Protein AF-A0A9J6FYY3-F1 (afdb_monomer_lite)

Structure (mmCIF, N/CA/C/O backbone):
data_AF-A0A9J6FYY3-F1
#
_entry.id   AF-A0A9J6FYY3-F1
#
loop_
_atom_site.group_PDB
_atom_site.id
_atom_site.type_symbol
_atom_site.label_atom_id
_atom_site.label_alt_id
_atom_site.label_comp_id
_atom_site.label_asym_id
_atom_site.label_entity_id
_atom_site.label_seq_id
_atom_site.pdbx_PDB_ins_code
_atom_site.Cartn_x
_atom_site.Cartn_y
_atom_site.Cartn_z
_atom_site.occupancy
_atom_site.B_iso_or_equiv
_atom_site.auth_seq_id
_atom_site.auth_comp_id
_atom_site.auth_asym_id
_atom_site.auth_atom_id
_atom_site.pdbx_PDB_model_num
ATOM 1 N N . MET A 1 1 ? -7.105 -6.909 13.142 1.00 64.06 1 MET A N 1
ATOM 2 C CA . MET A 1 1 ? -7.201 -5.446 12.901 1.00 64.06 1 MET A CA 1
ATOM 3 C C . MET A 1 1 ? -8.634 -4.912 12.953 1.00 64.06 1 MET A C 1
ATOM 5 O O . MET A 1 1 ? -8.854 -3.926 13.647 1.00 64.06 1 MET A O 1
ATOM 9 N N . VAL A 1 2 ? -9.613 -5.557 12.299 1.00 82.81 2 VAL A N 1
ATOM 10 C CA . VAL A 1 2 ? -11.034 -5.137 12.340 1.00 82.81 2 VAL A CA 1
ATOM 11 C C . VAL A 1 2 ? -11.569 -5.066 13.778 1.00 82.81 2 VAL A C 1
ATOM 13 O O . VAL A 1 2 ? -12.042 -4.013 14.194 1.00 82.81 2 VAL A O 1
ATOM 16 N N . HIS A 1 3 ? -11.342 -6.108 14.585 1.00 86.62 3 HIS A N 1
ATOM 17 C CA . HIS A 1 3 ? -11.833 -6.173 15.969 1.00 86.62 3 HIS A CA 1
ATOM 18 C C . HIS A 1 3 ? -11.278 -5.080 16.905 1.00 86.62 3 HIS A C 1
ATOM 20 O O . HIS A 1 3 ? -12.008 -4.571 17.749 1.00 86.62 3 HIS A O 1
ATOM 26 N N . LEU A 1 4 ? -10.014 -4.659 16.747 1.00 85.81 4 LEU A N 1
ATOM 27 C CA . LEU A 1 4 ? -9.433 -3.579 17.566 1.00 85.81 4 LEU A CA 1
ATOM 28 C C . LEU A 1 4 ? -10.002 -2.206 17.183 1.00 85.81 4 LEU A C 1
ATOM 30 O O . LEU A 1 4 ? -10.281 -1.385 18.055 1.00 85.81 4 LEU A O 1
ATOM 34 N N . ARG A 1 5 ? -10.218 -1.961 15.883 1.00 87.00 5 ARG A N 1
ATOM 35 C CA . ARG A 1 5 ? -10.845 -0.720 15.396 1.00 87.00 5 ARG A CA 1
ATOM 36 C C . ARG A 1 5 ? -12.312 -0.645 15.807 1.00 87.00 5 ARG A C 1
ATOM 38 O O . ARG A 1 5 ? -12.778 0.419 16.200 1.00 87.00 5 ARG A O 1
ATOM 45 N N . GLU A 1 6 ? -13.020 -1.765 15.773 1.00 91.62 6 GLU A N 1
ATOM 46 C CA . GLU A 1 6 ? -14.412 -1.864 16.211 1.00 91.62 6 GLU A CA 1
ATOM 47 C C . GLU A 1 6 ? -14.557 -1.666 17.732 1.00 91.62 6 GLU A C 1
ATOM 49 O O . GLU A 1 6 ? -15.403 -0.889 18.193 1.00 91.62 6 GLU A O 1
ATOM 54 N N . ALA A 1 7 ? -13.653 -2.256 18.521 1.00 92.25 7 ALA A N 1
ATOM 55 C CA . ALA A 1 7 ? -13.549 -2.000 19.957 1.00 92.25 7 ALA A CA 1
ATOM 56 C C . ALA A 1 7 ? -13.249 -0.519 20.264 1.00 92.25 7 ALA A C 1
ATOM 58 O O . ALA A 1 7 ? -13.881 0.076 21.139 1.00 92.25 7 ALA A O 1
ATOM 59 N N . LEU A 1 8 ? -12.343 0.118 19.514 1.00 91.31 8 LEU A N 1
ATOM 60 C CA . LEU A 1 8 ? -12.073 1.553 19.642 1.00 91.31 8 LEU A CA 1
ATOM 61 C C . LEU A 1 8 ? -13.301 2.404 19.301 1.00 91.31 8 LEU A C 1
ATOM 63 O O . LEU A 1 8 ? -13.645 3.308 20.064 1.00 91.31 8 LEU A O 1
ATOM 67 N N . SER A 1 9 ? -13.988 2.119 18.196 1.00 91.81 9 SER A N 1
ATOM 68 C CA . SER A 1 9 ? -15.189 2.855 17.785 1.00 91.81 9 SER A CA 1
ATOM 69 C C . SER A 1 9 ? -16.307 2.758 18.824 1.00 91.81 9 SER A C 1
ATOM 71 O O . SER A 1 9 ? -16.900 3.778 19.193 1.00 91.81 9 SER A O 1
ATOM 73 N N . SER A 1 10 ? -16.560 1.560 19.359 1.00 92.81 10 SER A N 1
ATOM 74 C CA . SER A 1 10 ? -17.585 1.342 20.390 1.00 92.81 10 SER A CA 1
ATOM 75 C C . SER A 1 10 ? -17.251 2.050 21.711 1.00 92.81 10 SER A C 1
ATOM 77 O O . SER A 1 10 ? -18.103 2.756 22.264 1.00 92.81 10 SER A O 1
ATOM 79 N N . LEU A 1 11 ? -16.001 1.969 22.184 1.00 92.75 11 LEU A N 1
ATOM 80 C CA . LEU A 1 11 ? -15.541 2.684 23.381 1.00 92.75 11 LEU A CA 1
ATOM 81 C C . LEU A 1 11 ? -15.565 4.201 23.198 1.00 92.75 11 LEU A C 1
ATOM 83 O O . LEU A 1 11 ? -15.982 4.919 24.106 1.00 92.75 11 LEU A O 1
ATOM 87 N N . THR A 1 12 ? -15.190 4.695 22.019 1.00 92.94 12 THR A N 1
ATOM 88 C CA . THR A 1 12 ? -15.229 6.130 21.701 1.00 92.94 12 THR A CA 1
ATOM 89 C C . THR A 1 12 ? -16.667 6.646 21.707 1.00 92.94 12 THR A C 1
ATOM 91 O O . THR A 1 12 ? -16.940 7.710 22.267 1.00 92.94 12 THR A O 1
ATOM 94 N N . ARG A 1 13 ? -17.618 5.879 21.154 1.00 93.81 13 ARG A N 1
ATOM 95 C CA . ARG A 1 13 ? -19.054 6.206 21.204 1.00 93.81 13 ARG A CA 1
ATOM 96 C C . ARG A 1 13 ? -19.574 6.238 22.643 1.00 93.81 13 ARG A C 1
ATOM 98 O O . ARG A 1 13 ? -20.329 7.145 22.992 1.00 93.81 13 ARG A O 1
ATOM 105 N N . ARG A 1 14 ? -19.144 5.295 23.487 1.00 93.19 14 ARG A N 1
ATOM 106 C CA . ARG A 1 14 ? -19.504 5.248 24.913 1.00 93.19 14 ARG A CA 1
ATOM 107 C C . ARG A 1 14 ? -18.910 6.419 25.700 1.00 93.19 14 ARG A C 1
ATOM 109 O O . ARG A 1 14 ? -19.637 7.064 26.448 1.00 93.19 14 ARG A O 1
ATOM 116 N N . TRP A 1 15 ? -17.634 6.743 25.495 1.00 93.25 15 TRP A N 1
ATOM 117 C CA . TRP A 1 15 ? -16.983 7.885 26.145 1.00 93.25 15 TRP A CA 1
ATOM 118 C C . TRP A 1 15 ? -17.621 9.219 25.745 1.00 93.25 15 TRP A C 1
ATOM 120 O O . TRP A 1 15 ? -17.856 10.058 26.608 1.00 93.25 15 TRP A O 1
ATOM 130 N N . LYS A 1 16 ? -18.003 9.399 24.471 1.00 91.88 16 LYS A N 1
ATOM 131 C CA . LYS A 1 16 ? -18.721 10.607 24.024 1.00 91.88 16 LYS A CA 1
ATOM 132 C C . LYS A 1 16 ? -20.031 10.840 24.791 1.00 91.88 16 LYS A C 1
ATOM 134 O O . LYS A 1 16 ? -20.360 11.994 25.038 1.00 91.88 16 LYS A O 1
ATOM 139 N N . LYS A 1 17 ? -20.735 9.773 25.194 1.00 92.62 17 LYS A N 1
ATOM 140 C CA . LYS A 1 17 ? -21.942 9.843 26.043 1.00 92.62 17 LYS A CA 1
ATOM 141 C C . LYS A 1 17 ? -21.631 10.020 27.539 1.00 92.62 17 LYS A C 1
ATOM 143 O O . LYS A 1 17 ? -22.499 10.440 28.289 1.00 92.62 17 LYS A O 1
ATOM 148 N N . GLN A 1 18 ? -20.419 9.680 27.982 1.00 91.12 18 GLN A N 1
ATOM 149 C CA . GLN A 1 18 ? -19.999 9.653 29.390 1.00 91.12 18 GLN A CA 1
ATOM 150 C C . GLN A 1 18 ? -18.664 10.397 29.579 1.00 91.12 18 GLN A C 1
ATOM 152 O O . GLN A 1 18 ? -17.692 9.818 30.066 1.00 91.12 18 GLN A O 1
ATOM 157 N N . ARG A 1 19 ? -18.590 11.676 29.175 1.00 86.88 19 ARG A N 1
ATOM 158 C CA . ARG A 1 19 ? -17.310 12.412 29.095 1.00 86.88 19 ARG A CA 1
ATOM 159 C C . ARG A 1 19 ? -16.578 12.573 30.427 1.00 86.88 19 ARG A C 1
ATOM 161 O O . ARG A 1 19 ? -15.352 12.557 30.434 1.00 86.88 19 ARG A O 1
ATOM 168 N N . TYR A 1 20 ? -17.313 12.667 31.533 1.00 89.56 20 TYR A N 1
ATOM 169 C CA . TYR A 1 20 ? -16.743 12.779 32.880 1.00 89.56 20 TYR A CA 1
ATOM 170 C C . TYR A 1 20 ? -16.182 11.448 33.414 1.00 89.56 20 TYR A C 1
ATOM 172 O O . TYR A 1 20 ? -15.436 11.432 34.391 1.00 89.56 20 TYR A O 1
ATOM 180 N N . ASN A 1 21 ? -16.496 10.315 32.772 1.00 91.31 21 ASN A N 1
ATOM 181 C CA . ASN A 1 21 ? -15.972 9.016 33.177 1.00 91.31 21 ASN A CA 1
ATOM 182 C C . ASN A 1 21 ? -14.575 8.780 32.581 1.00 91.31 21 ASN A C 1
ATOM 184 O O . ASN A 1 21 ? -14.407 8.601 31.372 1.00 91.31 21 ASN A O 1
ATOM 188 N N . ARG A 1 22 ? -13.566 8.709 33.455 1.00 90.81 22 ARG A N 1
ATOM 189 C CA . ARG A 1 22 ? -12.159 8.509 33.069 1.00 90.81 22 ARG A CA 1
ATOM 190 C C . ARG A 1 22 ? -11.837 7.077 32.629 1.00 90.81 22 ARG A C 1
ATOM 192 O O . ARG A 1 22 ? -10.903 6.885 31.857 1.00 90.81 22 ARG A O 1
ATOM 199 N N . ARG A 1 23 ? -12.602 6.068 33.063 1.00 92.31 23 ARG A N 1
ATOM 200 C CA . ARG A 1 23 ? -12.338 4.648 32.745 1.00 92.31 23 ARG A CA 1
ATOM 201 C C . ARG A 1 23 ? -12.344 4.345 31.235 1.00 92.31 23 ARG A C 1
ATOM 203 O O . ARG A 1 23 ? -11.354 3.796 30.752 1.00 92.31 23 ARG A O 1
ATOM 210 N N . PRO A 1 24 ? -13.387 4.704 30.457 1.00 89.69 24 PRO A N 1
ATOM 211 C CA . PRO A 1 24 ? -13.382 4.471 29.014 1.00 89.69 24 PRO A CA 1
ATOM 212 C C . PRO A 1 24 ? -12.315 5.306 28.296 1.00 89.69 24 PRO A C 1
ATOM 214 O O . PRO A 1 24 ? -11.723 4.812 27.345 1.00 89.69 24 PRO A O 1
ATOM 217 N N . HIS A 1 25 ? -12.003 6.514 28.779 1.00 90.38 25 HIS A N 1
ATOM 218 C CA . HIS A 1 25 ? -10.920 7.331 28.224 1.00 90.38 25 HIS A CA 1
ATOM 219 C C . HIS A 1 25 ? -9.553 6.640 28.352 1.00 90.38 25 HIS A C 1
ATOM 221 O O . HIS A 1 25 ? -8.829 6.506 27.367 1.00 90.38 25 HIS A O 1
ATOM 227 N N . LEU A 1 26 ? -9.224 6.139 29.547 1.00 93.81 26 LEU A N 1
ATOM 228 C CA . LEU A 1 26 ? -7.984 5.393 29.788 1.00 93.81 26 LEU A CA 1
ATOM 229 C C . LEU A 1 26 ? -7.914 4.118 28.940 1.00 93.81 26 LEU A C 1
ATOM 231 O O . LEU A 1 26 ? -6.871 3.807 28.369 1.00 93.81 26 LEU A O 1
ATOM 235 N N . ARG A 1 27 ? -9.036 3.403 28.791 1.00 93.31 27 ARG A N 1
ATOM 236 C CA . ARG A 1 27 ? -9.081 2.193 27.960 1.00 93.31 27 ARG A CA 1
ATOM 237 C C . ARG A 1 27 ? -8.885 2.493 26.473 1.00 93.31 27 ARG A C 1
ATOM 239 O O . ARG A 1 27 ? -8.221 1.716 25.795 1.00 93.31 27 ARG A O 1
ATOM 246 N N . ILE A 1 28 ? -9.423 3.610 25.975 1.00 92.81 28 ILE A N 1
ATOM 247 C CA . ILE A 1 28 ? -9.179 4.084 24.604 1.00 92.81 28 ILE A CA 1
ATOM 248 C C . ILE A 1 28 ? -7.694 4.392 24.408 1.00 92.81 28 ILE A C 1
ATOM 250 O O . ILE A 1 28 ? -7.134 3.980 23.398 1.00 92.81 28 ILE A O 1
ATOM 254 N N . ALA A 1 29 ? -7.057 5.084 25.358 1.00 93.69 29 ALA A N 1
ATOM 255 C CA . ALA A 1 29 ? -5.631 5.398 25.277 1.00 93.69 29 ALA A CA 1
ATOM 256 C C . ALA A 1 29 ? -4.772 4.124 25.193 1.00 93.69 29 ALA A C 1
ATOM 258 O O . ALA A 1 29 ? -3.932 4.016 24.304 1.00 93.69 29 ALA A O 1
ATOM 259 N N . HIS A 1 30 ? -5.055 3.125 26.035 1.00 94.00 30 HIS A N 1
ATOM 260 C CA . HIS A 1 30 ? -4.370 1.829 25.987 1.00 94.00 30 HIS A CA 1
ATOM 261 C C . HIS A 1 30 ? -4.577 1.108 24.647 1.00 94.00 30 HIS A C 1
ATOM 263 O O . HIS A 1 30 ? -3.619 0.676 24.018 1.00 94.00 30 HIS A O 1
ATOM 269 N N . LEU A 1 31 ? -5.821 1.018 24.164 1.00 93.50 31 LEU A N 1
ATOM 270 C CA . LEU A 1 31 ? -6.118 0.368 22.882 1.00 93.50 31 LEU A CA 1
ATOM 271 C C . LEU A 1 31 ? -5.467 1.080 21.693 1.00 93.50 31 LEU A C 1
ATOM 273 O O . LEU A 1 31 ? -5.065 0.419 20.741 1.00 93.50 31 LEU A O 1
ATOM 277 N N . LYS A 1 32 ? -5.358 2.413 21.729 1.00 92.25 32 LYS A N 1
ATOM 278 C CA . LYS A 1 32 ? -4.614 3.167 20.712 1.00 92.25 32 LYS A CA 1
ATOM 279 C C . LYS A 1 32 ? -3.138 2.781 20.719 1.00 92.25 32 LYS A C 1
ATOM 281 O O . LYS A 1 32 ? -2.605 2.476 19.659 1.00 92.25 32 LYS A O 1
ATOM 286 N N . GLN A 1 33 ? -2.528 2.703 21.900 1.00 94.56 33 GLN A N 1
ATOM 287 C CA . GLN A 1 33 ? -1.140 2.272 22.043 1.00 94.56 33 GLN A CA 1
ATOM 288 C C . GLN A 1 33 ? -0.930 0.837 21.530 1.00 94.56 33 GLN A C 1
ATOM 290 O O . GLN A 1 33 ? 0.055 0.565 20.848 1.00 94.56 33 GLN A O 1
ATOM 295 N N . ASP A 1 34 ? -1.859 -0.080 21.808 1.00 92.06 34 ASP A N 1
ATOM 296 C CA . ASP A 1 34 ? -1.791 -1.457 21.302 1.00 92.06 34 ASP A CA 1
ATOM 297 C C . ASP A 1 34 ? -1.918 -1.514 19.774 1.00 92.06 34 ASP A C 1
ATOM 299 O O . ASP A 1 34 ? -1.194 -2.258 19.110 1.00 92.06 34 ASP A O 1
ATOM 303 N N . VAL A 1 35 ? -2.818 -0.708 19.201 1.00 91.56 35 VAL A N 1
ATOM 304 C CA . VAL A 1 35 ? -2.989 -0.588 17.747 1.00 91.56 35 VAL A CA 1
ATOM 305 C C . VAL A 1 35 ? -1.732 -0.026 17.093 1.00 91.56 35 VAL A C 1
ATOM 307 O O . VAL A 1 35 ? -1.307 -0.562 16.071 1.00 91.56 35 VAL A O 1
ATOM 310 N N . GLU A 1 36 ? -1.122 1.005 17.675 1.00 93.00 36 GLU A N 1
ATOM 311 C CA . GLU A 1 36 ? 0.132 1.592 17.193 1.00 93.00 36 GLU A CA 1
ATOM 312 C C . GLU A 1 36 ? 1.281 0.583 17.254 1.00 93.00 36 GLU A C 1
ATOM 314 O O . GLU A 1 36 ? 1.947 0.365 16.242 1.00 93.00 36 GLU A O 1
ATOM 319 N N . LYS A 1 37 ? 1.463 -0.105 18.390 1.00 94.31 37 LYS A N 1
ATOM 320 C CA . LYS A 1 37 ? 2.471 -1.169 18.541 1.00 94.31 37 LYS A CA 1
ATOM 321 C C . LYS A 1 37 ? 2.288 -2.268 17.502 1.00 94.31 37 LYS A C 1
ATOM 323 O O . LYS A 1 37 ? 3.244 -2.667 16.845 1.00 94.31 37 LYS A O 1
ATOM 328 N N . TYR A 1 38 ? 1.059 -2.747 17.322 1.00 92.00 38 TYR A N 1
ATOM 329 C CA . TYR A 1 38 ? 0.778 -3.777 16.329 1.00 92.00 38 TYR A CA 1
ATOM 330 C C . TYR A 1 38 ? 1.028 -3.274 14.904 1.00 92.00 38 TYR A C 1
ATOM 332 O O . TYR A 1 38 ? 1.617 -3.993 14.101 1.00 92.00 38 TYR A O 1
ATOM 340 N N . ALA A 1 39 ? 0.589 -2.056 14.573 1.00 90.88 39 ALA A N 1
ATOM 341 C CA . ALA A 1 39 ? 0.812 -1.467 13.256 1.00 90.88 39 ALA A CA 1
ATOM 342 C C . ALA A 1 39 ? 2.309 -1.313 12.962 1.00 90.88 39 ALA A C 1
ATOM 344 O O . ALA A 1 39 ? 2.743 -1.635 11.858 1.00 90.88 39 ALA A O 1
ATOM 345 N N . HIS A 1 40 ? 3.093 -0.902 13.959 1.00 92.94 40 HIS A N 1
ATOM 346 C CA . HIS A 1 40 ? 4.545 -0.815 13.869 1.00 92.94 40 HIS A CA 1
ATOM 347 C C . HIS A 1 40 ? 5.185 -2.194 13.658 1.00 92.94 40 HIS A C 1
ATOM 349 O O . HIS A 1 40 ? 5.953 -2.377 12.718 1.00 92.94 40 HIS A O 1
ATOM 355 N N . ASN A 1 41 ? 4.797 -3.199 14.448 1.00 94.06 41 ASN A N 1
ATOM 356 C CA . ASN A 1 41 ? 5.301 -4.565 14.294 1.00 94.06 41 ASN A CA 1
ATOM 357 C C . ASN A 1 41 ? 4.956 -5.157 12.923 1.00 94.06 41 ASN A C 1
ATOM 359 O O . ASN A 1 41 ? 5.803 -5.779 12.291 1.00 94.06 41 ASN A O 1
ATOM 363 N N . LEU A 1 42 ? 3.729 -4.943 12.441 1.00 93.62 42 LEU A N 1
ATOM 364 C CA . LEU A 1 42 ? 3.296 -5.390 11.118 1.00 93.62 42 LEU A CA 1
ATOM 365 C C . LEU A 1 42 ? 4.072 -4.677 10.006 1.00 93.62 42 LEU A C 1
ATOM 367 O O . LEU A 1 42 ? 4.452 -5.308 9.022 1.00 93.62 42 LEU A O 1
ATOM 371 N N . HIS A 1 43 ? 4.295 -3.370 10.154 1.00 90.50 43 HIS A N 1
ATOM 372 C CA . HIS A 1 43 ? 5.092 -2.590 9.217 1.00 90.50 43 HIS A CA 1
ATOM 373 C C . HIS A 1 43 ? 6.519 -3.137 9.142 1.00 90.50 43 HIS A C 1
ATOM 375 O O . HIS A 1 43 ? 6.976 -3.467 8.049 1.00 90.50 43 HIS A O 1
ATOM 381 N N . ASN A 1 44 ? 7.168 -3.330 10.291 1.00 90.88 44 ASN A N 1
ATOM 382 C CA . ASN A 1 44 ? 8.517 -3.882 10.371 1.00 90.88 44 ASN A CA 1
ATOM 383 C C . ASN A 1 44 ? 8.567 -5.295 9.786 1.00 90.88 44 ASN A C 1
ATOM 385 O O . ASN A 1 44 ? 9.382 -5.554 8.915 1.00 90.88 44 ASN A O 1
ATOM 389 N N . ALA A 1 45 ? 7.641 -6.183 10.158 1.00 92.44 45 ALA A N 1
ATOM 390 C CA . ALA A 1 45 ? 7.579 -7.544 9.622 1.00 92.44 45 ALA A CA 1
ATOM 391 C C . ALA A 1 45 ? 7.372 -7.582 8.098 1.00 92.44 45 ALA A C 1
ATOM 393 O O . ALA A 1 45 ? 7.851 -8.495 7.431 1.00 92.44 45 ALA A O 1
ATOM 394 N N . ARG A 1 46 ? 6.669 -6.596 7.530 1.00 89.75 46 ARG A N 1
ATOM 395 C CA . ARG A 1 46 ? 6.479 -6.483 6.079 1.00 89.75 46 ARG A CA 1
ATOM 396 C C . ARG A 1 46 ? 7.713 -5.919 5.371 1.00 89.75 46 ARG A C 1
ATOM 398 O O . ARG A 1 46 ? 7.979 -6.310 4.237 1.00 89.75 46 ARG A O 1
ATOM 405 N N . TRP A 1 47 ? 8.435 -5.003 6.013 1.00 89.06 47 TRP A N 1
ATOM 406 C CA . TRP A 1 47 ? 9.618 -4.352 5.446 1.00 89.06 47 TRP A CA 1
ATOM 407 C C . TRP A 1 47 ? 10.908 -5.145 5.639 1.00 89.06 47 TRP A C 1
ATOM 409 O O . TRP A 1 47 ? 11.753 -5.101 4.750 1.00 89.06 47 TRP A O 1
ATOM 419 N N . GLN A 1 48 ? 11.044 -5.912 6.722 1.00 89.75 48 GLN A N 1
ATOM 420 C CA . GLN A 1 48 ? 12.245 -6.696 7.027 1.00 89.75 48 GLN A CA 1
ATOM 421 C C . GLN A 1 48 ? 12.676 -7.575 5.843 1.00 89.75 48 GLN A C 1
ATOM 423 O O . GLN A 1 48 ? 13.800 -7.411 5.380 1.00 89.75 48 GLN A O 1
ATOM 428 N N . PRO A 1 49 ? 11.788 -8.388 5.230 1.00 88.00 49 PRO A N 1
ATOM 429 C CA . PRO A 1 49 ? 12.181 -9.244 4.113 1.00 88.00 49 PRO A CA 1
ATOM 430 C C . PRO A 1 49 ? 12.568 -8.444 2.866 1.00 88.00 49 PRO A C 1
ATOM 432 O O . PRO A 1 49 ? 13.381 -8.897 2.066 1.00 88.00 49 PRO A O 1
ATOM 435 N N . VAL A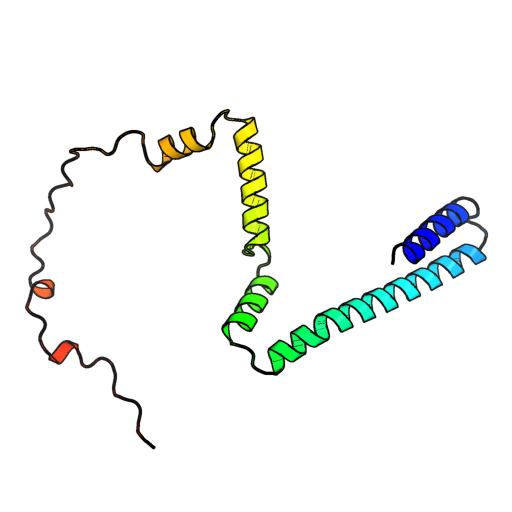 1 50 ? 11.986 -7.252 2.677 1.00 84.50 50 VAL A N 1
ATOM 436 C CA . VAL A 1 50 ? 12.346 -6.350 1.574 1.00 84.50 50 VAL A CA 1
ATOM 437 C C . VAL A 1 50 ? 13.758 -5.822 1.798 1.00 84.50 50 VAL A C 1
ATOM 439 O O . VAL A 1 50 ? 14.573 -5.898 0.885 1.00 84.50 50 VAL A O 1
ATOM 442 N N . CYS A 1 51 ? 14.068 -5.357 3.008 1.00 84.50 51 CYS A N 1
ATOM 443 C CA . CYS A 1 51 ? 15.408 -4.923 3.395 1.00 84.50 51 CYS A CA 1
ATOM 444 C C . CYS A 1 51 ? 16.434 -6.057 3.262 1.00 84.50 51 CYS A C 1
ATOM 446 O O . CYS A 1 51 ? 17.491 -5.840 2.676 1.00 84.50 51 CYS A O 1
ATOM 448 N N . ASP A 1 52 ? 16.095 -7.271 3.700 1.00 86.31 52 ASP A N 1
ATOM 449 C CA . ASP A 1 52 ? 16.958 -8.450 3.573 1.00 86.31 52 ASP A CA 1
ATOM 450 C C . ASP A 1 52 ? 17.211 -8.802 2.097 1.00 86.31 52 ASP A C 1
ATOM 452 O O . ASP A 1 52 ? 18.342 -9.074 1.697 1.00 86.31 52 ASP A O 1
ATOM 456 N N . CYS A 1 53 ? 16.183 -8.731 1.242 1.00 82.12 53 CYS A N 1
ATOM 457 C CA . CYS A 1 53 ? 16.327 -8.952 -0.202 1.00 82.12 53 CYS A CA 1
ATOM 458 C C . CYS A 1 53 ? 17.219 -7.900 -0.884 1.00 82.12 53 CYS A C 1
ATOM 460 O O . CYS A 1 53 ? 17.912 -8.217 -1.856 1.00 82.12 53 CYS A O 1
ATOM 462 N N . LEU A 1 54 ? 17.182 -6.655 -0.404 1.00 80.62 54 LEU A N 1
ATOM 463 C CA . LEU A 1 54 ? 18.036 -5.569 -0.889 1.00 80.62 54 LEU A CA 1
ATOM 464 C C . LEU A 1 54 ? 19.482 -5.745 -0.412 1.00 80.62 54 LEU A C 1
ATOM 466 O O . LEU A 1 54 ? 20.406 -5.551 -1.199 1.00 80.62 54 LEU A O 1
ATOM 470 N N . HIS A 1 55 ? 19.670 -6.133 0.852 1.00 79.56 55 HIS A N 1
ATOM 471 C CA . HIS A 1 55 ? 20.981 -6.354 1.458 1.00 79.56 55 HIS A CA 1
ATOM 472 C C . HIS A 1 55 ? 21.709 -7.545 0.824 1.00 79.56 55 HIS A C 1
ATOM 474 O O . HIS A 1 55 ? 22.883 -7.443 0.482 1.00 79.56 55 HIS A O 1
ATOM 480 N N . ASN A 1 56 ? 20.987 -8.637 0.557 1.00 80.12 56 ASN A N 1
ATOM 481 C CA . ASN A 1 56 ? 21.538 -9.870 -0.014 1.00 80.12 56 ASN A CA 1
ATOM 482 C C . ASN A 1 56 ? 21.766 -9.806 -1.542 1.00 80.12 56 ASN A C 1
ATOM 484 O O . ASN A 1 56 ? 21.891 -10.838 -2.199 1.00 80.12 56 ASN A O 1
ATOM 488 N N . GLY A 1 57 ? 21.821 -8.605 -2.131 1.00 68.62 57 GLY A N 1
ATOM 489 C CA . GLY A 1 57 ? 22.327 -8.402 -3.492 1.00 68.62 57 GLY A CA 1
ATOM 490 C C . GLY A 1 57 ? 21.425 -8.903 -4.622 1.00 68.62 57 GLY A C 1
ATOM 491 O O . GLY A 1 57 ? 21.914 -9.161 -5.725 1.00 68.62 57 GLY A O 1
ATOM 492 N N . THR A 1 58 ? 20.110 -9.034 -4.408 1.00 62.59 58 THR A N 1
ATOM 493 C CA . THR A 1 58 ? 19.209 -9.348 -5.527 1.00 62.59 58 THR A CA 1
ATOM 494 C C . THR A 1 58 ? 19.255 -8.213 -6.556 1.00 62.59 58 THR A C 1
ATOM 496 O O . THR A 1 58 ? 19.021 -7.061 -6.216 1.00 62.59 58 THR A O 1
ATOM 499 N N . SER A 1 59 ? 19.617 -8.549 -7.803 1.00 65.88 59 SER A N 1
ATOM 500 C CA . SER A 1 59 ? 19.606 -7.716 -9.021 1.00 65.88 59 SER A CA 1
ATOM 501 C C . SER A 1 59 ? 19.477 -6.198 -8.794 1.00 65.88 59 SER A C 1
ATOM 503 O O . SER A 1 59 ? 18.383 -5.701 -8.518 1.00 65.88 59 SER A O 1
ATOM 505 N N . LEU A 1 60 ? 20.556 -5.444 -9.055 1.00 73.56 60 LEU A N 1
ATOM 506 C CA . LEU A 1 60 ? 20.628 -3.972 -8.974 1.00 73.56 60 LEU A CA 1
ATOM 507 C C . LEU A 1 60 ? 19.378 -3.267 -9.552 1.00 73.56 60 LEU A C 1
ATOM 509 O O . LEU A 1 60 ? 18.910 -2.261 -9.027 1.00 73.56 60 LEU A O 1
ATOM 513 N N . LYS A 1 61 ? 18.779 -3.839 -10.605 1.00 78.38 61 LYS A N 1
ATOM 514 C CA . LYS A 1 61 ? 17.549 -3.359 -11.246 1.00 78.38 61 LYS A CA 1
ATOM 515 C C . LYS A 1 61 ? 16.333 -3.329 -10.310 1.00 78.38 61 LYS A C 1
ATOM 517 O O . LYS A 1 61 ? 15.554 -2.380 -10.380 1.00 78.38 61 LYS A O 1
ATOM 522 N N . ARG A 1 62 ? 16.129 -4.348 -9.466 1.00 75.00 62 ARG A N 1
ATOM 523 C CA . ARG A 1 62 ? 14.975 -4.430 -8.549 1.00 75.00 62 ARG A CA 1
ATOM 524 C C . ARG A 1 62 ? 15.104 -3.404 -7.424 1.00 75.00 62 ARG A C 1
ATOM 526 O O . ARG A 1 62 ? 14.138 -2.690 -7.159 1.00 75.00 62 ARG A O 1
ATOM 533 N N . THR A 1 63 ? 16.304 -3.264 -6.867 1.00 81.81 63 THR A N 1
ATOM 534 C CA . THR A 1 63 ? 16.657 -2.230 -5.884 1.00 81.81 63 THR A CA 1
ATOM 535 C C . THR A 1 63 ? 16.469 -0.823 -6.446 1.00 81.81 63 THR A C 1
ATOM 537 O O . THR A 1 63 ? 15.762 -0.015 -5.849 1.00 81.81 63 THR A O 1
ATOM 540 N N . TRP A 1 64 ? 16.999 -0.543 -7.642 1.00 81.25 64 TRP A N 1
ATOM 541 C CA . TRP A 1 64 ? 16.837 0.762 -8.293 1.00 81.25 64 TRP A CA 1
ATOM 542 C C . TRP A 1 64 ? 15.394 1.075 -8.689 1.00 81.25 64 TRP A C 1
ATOM 544 O O . TRP A 1 64 ? 14.984 2.231 -8.626 1.00 81.25 64 TRP A O 1
ATOM 554 N N . ASN A 1 65 ? 14.608 0.072 -9.091 1.00 81.00 65 ASN A N 1
ATOM 555 C CA . ASN A 1 65 ? 13.179 0.261 -9.342 1.00 81.00 65 ASN A CA 1
ATOM 556 C C . ASN A 1 65 ? 12.434 0.637 -8.054 1.00 81.00 65 ASN A C 1
ATOM 558 O O . ASN A 1 65 ? 11.639 1.572 -8.078 1.00 81.00 65 ASN A O 1
ATOM 562 N N . LEU A 1 66 ? 12.705 -0.048 -6.938 1.00 83.69 66 LEU A N 1
ATOM 563 C CA . LEU A 1 66 ? 12.114 0.293 -5.643 1.00 83.69 66 LEU A CA 1
ATOM 564 C C . LEU A 1 66 ? 12.533 1.697 -5.188 1.00 83.69 66 LEU A C 1
ATOM 566 O O . LEU A 1 66 ? 11.680 2.478 -4.779 1.00 83.69 66 LEU A O 1
ATOM 570 N N . PHE A 1 67 ? 13.817 2.041 -5.320 1.00 82.81 67 PHE A N 1
ATOM 571 C CA . PHE A 1 67 ? 14.324 3.376 -5.004 1.00 82.81 67 PHE A CA 1
ATOM 572 C C . PHE A 1 67 ? 13.629 4.461 -5.834 1.00 82.81 67 PHE A C 1
ATOM 574 O O . PHE A 1 67 ? 13.150 5.443 -5.274 1.00 82.81 67 PHE A O 1
ATOM 581 N N . ARG A 1 68 ? 13.477 4.255 -7.151 1.00 83.06 68 ARG A N 1
ATOM 582 C CA . ARG A 1 68 ? 12.718 5.182 -8.007 1.00 83.06 68 ARG A CA 1
ATOM 583 C C . ARG A 1 68 ? 11.277 5.360 -7.534 1.00 83.06 68 ARG A C 1
ATOM 585 O O . ARG A 1 68 ? 10.798 6.484 -7.521 1.00 83.06 68 ARG A O 1
ATOM 592 N N . HIS A 1 69 ? 10.615 4.291 -7.095 1.00 82.38 69 HIS A N 1
ATOM 593 C CA . HIS A 1 69 ? 9.255 4.375 -6.553 1.00 82.38 69 HIS A CA 1
ATOM 594 C C . HIS A 1 69 ? 9.163 5.078 -5.191 1.00 82.38 69 HIS A C 1
ATOM 596 O O . HIS A 1 69 ? 8.113 5.630 -4.878 1.00 82.38 69 HIS A O 1
ATOM 602 N N . LEU A 1 70 ? 10.230 5.062 -4.386 1.00 82.38 70 LEU A N 1
ATOM 603 C CA . LEU A 1 70 ? 10.297 5.795 -3.117 1.00 82.38 70 LEU A CA 1
ATOM 604 C C . LEU A 1 70 ? 10.575 7.289 -3.317 1.00 82.38 70 LEU A C 1
ATOM 606 O O . LEU A 1 70 ? 10.023 8.106 -2.587 1.00 82.38 70 LEU A O 1
ATOM 610 N N . VAL A 1 71 ? 11.420 7.637 -4.291 1.00 84.75 71 VAL A N 1
ATOM 611 C CA . VAL A 1 71 ? 11.761 9.031 -4.619 1.00 84.75 71 VAL A CA 1
ATOM 612 C C . VAL A 1 71 ? 10.618 9.721 -5.354 1.00 84.75 71 VAL A C 1
ATOM 614 O O . VAL A 1 71 ? 10.299 10.867 -5.054 1.00 84.75 71 VAL A O 1
ATOM 617 N N . ASP A 1 72 ? 9.991 9.020 -6.298 1.00 81.19 72 ASP A N 1
ATOM 618 C CA . ASP A 1 72 ? 8.857 9.540 -7.044 1.00 81.19 72 ASP A CA 1
ATOM 619 C C . ASP A 1 72 ? 7.742 8.486 -7.153 1.00 81.19 72 ASP A C 1
ATOM 621 O O . ASP A 1 72 ? 7.748 7.636 -8.054 1.00 81.19 72 ASP A O 1
ATOM 625 N N . PRO A 1 73 ? 6.743 8.533 -6.255 1.00 75.50 73 PRO A N 1
ATOM 626 C CA . PRO A 1 73 ? 5.612 7.617 -6.325 1.00 75.50 73 PRO A CA 1
ATOM 627 C C . PRO A 1 73 ? 4.731 7.884 -7.557 1.00 75.50 73 PRO A C 1
ATOM 629 O O . PRO A 1 73 ? 3.991 6.993 -7.981 1.00 75.50 73 PRO A O 1
ATOM 632 N N . THR A 1 74 ? 4.828 9.068 -8.176 1.00 72.44 74 THR A N 1
ATOM 633 C CA . THR A 1 74 ? 3.942 9.498 -9.268 1.00 72.44 74 THR A CA 1
ATOM 634 C C . THR A 1 74 ? 4.270 8.868 -10.619 1.00 72.44 74 THR A C 1
ATOM 636 O O . THR A 1 74 ? 3.409 8.816 -11.498 1.00 72.44 74 THR A O 1
ATOM 639 N N . THR A 1 75 ? 5.483 8.331 -10.774 1.00 69.81 75 THR A N 1
ATOM 640 C CA . THR A 1 75 ? 5.930 7.619 -11.985 1.00 69.81 75 THR A CA 1
ATOM 641 C C . THR A 1 75 ? 5.719 6.108 -11.898 1.00 69.81 75 THR A C 1
ATOM 643 O O . THR A 1 75 ? 6.122 5.356 -12.791 1.00 69.81 75 THR A O 1
ATOM 646 N N . THR A 1 76 ? 5.082 5.621 -10.827 1.00 73.19 76 THR A N 1
ATOM 647 C CA . THR A 1 76 ? 4.749 4.200 -10.711 1.00 73.19 76 THR A CA 1
ATOM 648 C C . THR A 1 76 ? 3.755 3.798 -11.801 1.00 73.19 76 THR A C 1
ATOM 650 O O . THR A 1 76 ? 2.834 4.54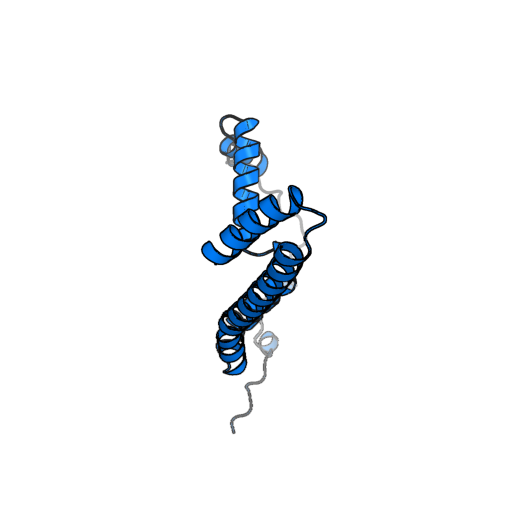1 -12.130 1.00 73.19 76 THR A O 1
ATOM 653 N N . LYS A 1 77 ? 3.895 2.577 -12.336 1.00 75.31 77 LYS A N 1
ATOM 654 C CA . LYS A 1 77 ? 2.921 2.031 -13.298 1.00 75.31 77 LYS A CA 1
ATOM 655 C C . LYS A 1 77 ? 1.491 2.057 -12.749 1.00 75.31 77 LYS A C 1
ATOM 657 O O . LYS A 1 77 ? 0.558 2.249 -13.509 1.00 75.31 77 LYS A O 1
ATOM 662 N N . ALA A 1 78 ? 1.325 1.866 -11.440 1.00 76.12 78 ALA A N 1
ATOM 663 C CA . ALA A 1 78 ? 0.022 1.899 -10.787 1.00 76.12 78 ALA A CA 1
ATOM 664 C C . ALA A 1 78 ? -0.602 3.306 -10.827 1.00 76.12 78 ALA A C 1
ATOM 666 O O . ALA A 1 78 ? -1.743 3.452 -11.261 1.00 76.12 78 ALA A O 1
ATOM 667 N N . GLU A 1 79 ? 0.155 4.344 -10.459 1.00 76.19 79 GLU A N 1
ATOM 668 C CA . GLU A 1 79 ? -0.295 5.739 -10.560 1.00 76.19 79 GLU A CA 1
ATOM 669 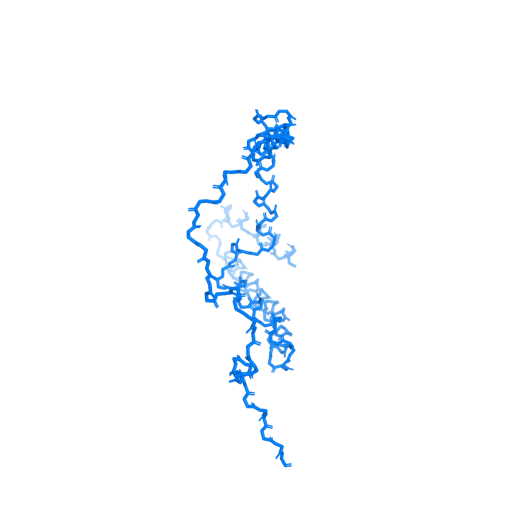C C . GLU A 1 79 ? -0.579 6.140 -12.005 1.00 76.19 79 GLU A C 1
ATOM 671 O O . GLU A 1 79 ? -1.616 6.740 -12.281 1.00 76.19 79 GLU A O 1
ATOM 676 N N . THR A 1 80 ? 0.281 5.758 -12.954 1.00 78.00 80 THR A N 1
ATOM 677 C CA . THR A 1 80 ? 0.027 6.054 -14.368 1.00 78.00 80 THR A CA 1
ATOM 678 C C . THR A 1 80 ? -1.220 5.337 -14.873 1.00 78.00 80 THR A C 1
ATOM 680 O O . THR A 1 80 ? -2.034 5.972 -15.534 1.00 78.00 80 THR A O 1
ATOM 683 N N . THR A 1 81 ? -1.456 4.071 -14.505 1.00 81.44 81 THR A N 1
ATOM 684 C CA . THR A 1 81 ? -2.709 3.378 -14.853 1.00 81.44 81 THR A CA 1
ATOM 685 C C . THR A 1 81 ? -3.933 4.021 -14.208 1.00 81.44 81 THR A C 1
ATOM 687 O O . THR A 1 81 ? -4.937 4.205 -14.885 1.00 81.44 81 THR A O 1
ATOM 690 N N . SER A 1 82 ? -3.852 4.432 -12.941 1.00 84.50 82 SER A N 1
ATOM 691 C CA . SER A 1 82 ? -4.947 5.113 -12.238 1.00 84.50 82 SER A CA 1
ATOM 692 C C . SER A 1 82 ? -5.282 6.459 -12.891 1.00 84.50 82 SER A C 1
ATOM 694 O O . SER A 1 82 ? -6.448 6.768 -13.154 1.00 84.50 82 SER A O 1
ATOM 696 N N . ARG A 1 83 ? -4.252 7.236 -13.254 1.00 82.00 83 ARG A N 1
ATOM 697 C CA . ARG A 1 83 ? -4.395 8.488 -14.008 1.00 82.00 83 ARG A CA 1
ATOM 698 C C . ARG A 1 83 ? -4.989 8.244 -15.387 1.00 82.00 83 ARG A C 1
ATOM 700 O O . ARG A 1 83 ? -5.911 8.954 -15.760 1.00 82.00 83 ARG A O 1
ATOM 707 N N . LEU A 1 84 ? -4.519 7.231 -16.114 1.00 83.25 84 LEU A N 1
ATOM 708 C CA . LEU A 1 84 ? -5.066 6.866 -17.423 1.00 83.25 84 LEU A CA 1
ATOM 709 C C . LEU A 1 84 ? -6.534 6.449 -17.332 1.00 83.25 84 LEU A C 1
ATOM 711 O O . LEU A 1 84 ? -7.323 6.884 -18.159 1.00 83.25 84 LEU A O 1
ATOM 715 N N . VAL A 1 85 ? -6.923 5.674 -16.318 1.00 85.69 85 VAL A N 1
ATOM 716 C CA . VAL A 1 85 ? -8.326 5.295 -16.088 1.00 85.69 85 VAL A CA 1
ATOM 717 C C . VAL A 1 85 ? -9.176 6.525 -15.777 1.00 85.69 85 VAL A C 1
ATOM 719 O O . VAL A 1 85 ? -10.249 6.691 -16.349 1.00 85.69 85 VAL A O 1
ATOM 722 N N . THR A 1 86 ? -8.682 7.419 -14.922 1.00 86.25 86 THR A N 1
ATOM 723 C CA . THR A 1 86 ? -9.378 8.672 -14.591 1.00 86.25 86 THR A CA 1
ATOM 724 C C . THR A 1 86 ? -9.542 9.557 -15.826 1.00 86.25 86 THR A C 1
ATOM 726 O O . THR A 1 86 ? -10.623 10.083 -16.076 1.00 86.25 86 THR A O 1
ATOM 729 N N . LEU A 1 87 ? -8.488 9.689 -16.633 1.00 83.00 87 LEU A N 1
ATOM 730 C CA . LEU A 1 87 ? -8.520 10.437 -17.887 1.00 83.00 87 LEU A CA 1
ATOM 731 C C . LEU A 1 87 ? -9.459 9.790 -18.907 1.00 83.00 87 LEU A C 1
ATOM 733 O O . LEU A 1 87 ? -10.245 10.501 -19.518 1.00 83.00 87 LEU A O 1
ATOM 737 N N . ALA A 1 88 ? -9.437 8.465 -19.055 1.00 82.19 88 ALA A N 1
ATOM 738 C CA . ALA A 1 88 ? -10.336 7.737 -19.946 1.00 82.19 88 ALA A CA 1
ATOM 739 C C . ALA A 1 88 ? -11.804 7.916 -19.535 1.00 82.19 88 ALA A C 1
ATOM 741 O O . ALA A 1 88 ? -12.646 8.191 -20.385 1.00 82.19 88 ALA A O 1
ATOM 742 N N . HIS A 1 89 ? -12.103 7.840 -18.235 1.00 81.44 89 HIS A N 1
ATOM 743 C CA . HIS A 1 89 ? -13.443 8.094 -17.709 1.00 81.44 89 HIS A CA 1
ATOM 744 C C . HIS A 1 89 ? -13.879 9.546 -17.950 1.00 81.44 89 HIS A C 1
ATOM 746 O O . HIS A 1 89 ? -14.982 9.794 -18.430 1.00 81.44 89 HIS A O 1
ATOM 752 N N . ASN A 1 90 ? -13.004 10.517 -17.676 1.00 80.69 90 ASN A N 1
ATOM 753 C CA . ASN A 1 90 ? -13.296 11.928 -17.921 1.00 80.69 90 ASN A CA 1
ATOM 754 C C . ASN A 1 90 ? -13.530 12.208 -19.410 1.00 80.69 90 ASN A C 1
ATOM 756 O O . ASN A 1 90 ? -14.474 12.909 -19.754 1.00 80.69 90 ASN A O 1
ATOM 760 N N . LEU A 1 91 ? -12.724 11.624 -20.296 1.00 75.56 91 LEU A N 1
ATOM 761 C CA . LEU A 1 91 ? -12.875 11.774 -21.742 1.00 75.56 91 LEU A CA 1
ATOM 762 C C . LEU A 1 91 ? -14.139 11.088 -22.269 1.00 75.56 91 LEU A C 1
ATOM 764 O O . LEU A 1 91 ? -14.799 11.655 -23.132 1.00 75.56 91 LEU A O 1
ATOM 768 N N . SER A 1 92 ? -14.520 9.934 -21.714 1.00 75.50 92 SER A N 1
ATOM 769 C CA . SER A 1 92 ? -15.776 9.248 -22.049 1.00 75.50 92 SER A CA 1
ATOM 770 C C . SER A 1 92 ? -17.022 10.053 -21.668 1.00 75.50 92 SER A C 1
ATOM 772 O O . SER A 1 92 ? -18.073 9.853 -22.270 1.00 75.50 92 SER A O 1
ATOM 774 N N . ASN A 1 93 ? -16.927 10.951 -20.682 1.00 73.88 93 ASN A N 1
ATOM 775 C CA . ASN A 1 93 ? -18.033 11.838 -20.309 1.00 73.88 93 ASN A CA 1
ATOM 776 C C . ASN A 1 93 ? -18.185 13.026 -21.270 1.00 73.88 93 ASN A C 1
ATOM 778 O O . ASN A 1 93 ? -19.281 13.562 -21.406 1.00 73.88 93 ASN A O 1
ATOM 782 N N . PHE A 1 94 ? -17.095 13.452 -21.917 1.00 72.38 94 PHE A N 1
ATOM 783 C CA . PHE A 1 94 ? -17.093 14.585 -22.849 1.00 72.38 94 PHE A CA 1
ATOM 784 C C . PHE A 1 94 ? -17.283 14.162 -24.308 1.00 72.38 94 PHE A C 1
ATOM 786 O O . PHE A 1 94 ? -17.865 14.916 -25.086 1.00 72.38 94 PHE A O 1
ATOM 793 N N . PHE A 1 95 ? -16.813 12.971 -24.683 1.00 67.75 95 PHE A N 1
ATOM 794 C CA . PHE A 1 95 ? -16.876 12.465 -26.049 1.00 67.75 95 PHE A CA 1
ATOM 795 C C . PHE A 1 95 ? -17.394 11.022 -26.065 1.00 67.75 95 PHE A C 1
ATOM 797 O O . PHE A 1 95 ? -16.872 10.189 -25.325 1.00 67.75 95 PHE A O 1
ATOM 804 N N . PRO A 1 96 ? -18.363 10.687 -26.938 1.00 71.56 96 PRO A N 1
ATOM 805 C CA . PRO A 1 96 ? -18.901 9.331 -27.034 1.00 71.56 96 PRO A CA 1
ATOM 806 C C . PRO A 1 96 ? -17.863 8.301 -27.517 1.00 71.56 96 PRO A C 1
ATOM 808 O O . PRO A 1 96 ? -17.925 7.158 -27.084 1.00 71.56 96 PRO A O 1
ATOM 811 N N . ASN A 1 97 ? -16.877 8.709 -28.334 1.00 74.50 97 ASN A N 1
ATOM 812 C CA . ASN A 1 97 ? -15.736 7.885 -28.759 1.00 74.50 97 ASN A CA 1
ATOM 813 C C . ASN A 1 97 ? -14.412 8.665 -28.620 1.00 74.50 97 ASN A C 1
ATOM 815 O O . ASN A 1 97 ? -13.934 9.265 -29.585 1.00 74.50 97 ASN A O 1
ATOM 819 N N . PRO A 1 98 ? -13.784 8.672 -27.432 1.00 72.19 98 PRO A N 1
ATOM 820 C CA . PRO A 1 98 ? -12.589 9.481 -27.177 1.00 72.19 98 PRO A CA 1
ATOM 821 C C . PRO A 1 98 ? -11.342 8.995 -27.934 1.00 72.19 98 PRO A C 1
ATOM 823 O O . PRO A 1 98 ? -10.400 9.757 -28.136 1.00 72.19 98 PRO A O 1
ATOM 826 N N . LEU A 1 99 ? -11.309 7.727 -28.353 1.00 76.50 99 LEU A N 1
ATOM 827 C CA . LEU A 1 99 ? -10.195 7.183 -29.133 1.00 76.50 99 LEU A CA 1
ATOM 828 C C . LEU A 1 99 ? -10.209 7.668 -30.586 1.00 76.50 99 LEU A C 1
ATOM 830 O O . LEU A 1 99 ? -9.137 7.880 -31.145 1.00 76.50 99 LEU A O 1
ATOM 834 N N . ASP A 1 100 ? -11.387 7.894 -31.171 1.00 75.56 100 ASP A N 1
ATOM 835 C CA . ASP A 1 100 ? -11.510 8.383 -32.549 1.00 75.56 100 ASP A CA 1
ATOM 836 C C . ASP A 1 100 ? -11.094 9.857 -32.643 1.00 75.56 100 ASP A C 1
ATOM 838 O O . ASP A 1 100 ? -10.326 10.227 -33.524 1.00 75.56 100 ASP A O 1
ATOM 842 N N . THR A 1 101 ? -11.476 10.687 -31.668 1.00 74.44 101 THR A N 1
ATOM 843 C CA . THR A 1 101 ? -11.020 12.086 -31.603 1.00 74.44 101 THR A CA 1
ATOM 844 C C . THR A 1 101 ? -9.516 12.203 -31.361 1.00 74.44 101 THR A C 1
ATOM 846 O O . THR A 1 101 ? -8.856 13.025 -31.991 1.00 74.44 101 THR A O 1
ATOM 849 N N . LEU A 1 102 ? -8.936 11.374 -30.486 1.00 75.56 102 LEU A N 1
ATOM 850 C CA . LEU A 1 102 ? -7.481 11.351 -30.286 1.00 75.56 102 LEU A CA 1
ATOM 851 C C . LEU A 1 102 ? -6.737 10.855 -31.528 1.00 75.56 102 LEU A C 1
ATOM 853 O O . LEU A 1 102 ? -5.682 11.397 -31.869 1.00 75.56 102 LEU A O 1
ATOM 857 N N . ARG A 1 103 ? -7.288 9.851 -32.214 1.00 77.62 103 ARG A N 1
ATOM 858 C CA . ARG A 1 103 ? -6.781 9.379 -33.503 1.00 77.62 103 ARG A CA 1
ATOM 859 C C . ARG A 1 103 ? -6.795 10.507 -34.531 1.00 77.62 103 ARG A C 1
ATOM 861 O O . ARG A 1 103 ? -5.786 10.712 -35.195 1.00 77.62 103 ARG A O 1
ATOM 868 N N . ASP A 1 104 ? -7.868 11.277 -34.620 1.00 77.50 104 ASP A N 1
ATOM 869 C CA . ASP A 1 104 ? -7.967 12.379 -35.578 1.00 77.50 104 ASP A CA 1
ATOM 870 C C . ASP A 1 104 ? -6.964 13.501 -35.293 1.00 77.50 104 ASP A C 1
ATOM 872 O O . ASP A 1 104 ? -6.345 14.018 -36.221 1.00 77.50 104 ASP A O 1
ATOM 876 N N . ILE A 1 105 ? -6.752 13.836 -34.016 1.00 76.88 105 ILE A N 1
ATOM 877 C CA . ILE A 1 105 ? -5.834 14.908 -33.601 1.00 76.88 105 ILE A CA 1
ATOM 878 C C . ILE A 1 105 ? -4.366 14.524 -33.824 1.00 76.88 105 ILE A C 1
ATOM 880 O O . ILE A 1 105 ? -3.583 15.349 -34.291 1.00 76.88 105 ILE A O 1
ATOM 884 N N . TYR A 1 106 ? -3.974 13.301 -33.454 1.00 73.44 106 TYR A N 1
ATOM 885 C CA . TYR A 1 106 ? -2.558 12.912 -33.408 1.00 73.44 106 TYR A CA 1
ATOM 886 C C . TYR A 1 106 ? -2.099 12.043 -34.579 1.00 73.44 106 TYR A C 1
ATOM 888 O O . TYR A 1 106 ? -0.907 12.018 -34.879 1.00 73.44 106 TYR A O 1
ATOM 896 N N . ILE A 1 107 ? -3.011 11.308 -35.213 1.00 74.94 107 ILE A N 1
ATOM 897 C CA . ILE A 1 107 ? -2.697 10.351 -36.284 1.00 74.94 107 ILE A CA 1
ATOM 898 C C . ILE A 1 107 ? -3.273 10.836 -37.624 1.00 74.94 107 ILE A C 1
ATOM 900 O O . ILE A 1 107 ? -2.669 10.596 -38.668 1.00 74.94 107 ILE A O 1
ATOM 904 N N . GLY A 1 108 ? -4.395 11.563 -37.600 1.00 65.19 108 GLY A N 1
ATOM 905 C CA . GLY A 1 108 ? -5.138 11.958 -38.795 1.00 65.19 108 GLY A CA 1
ATOM 906 C C . GLY A 1 108 ? -5.890 10.778 -39.429 1.00 65.19 108 GLY A C 1
ATOM 907 O O . GLY A 1 108 ? -5.527 9.611 -39.271 1.00 65.19 108 GLY A O 1
ATOM 908 N N . GLN A 1 109 ? -6.974 11.064 -40.155 1.00 62.25 109 GLN A N 1
ATOM 909 C CA . GLN A 1 109 ? -7.825 10.030 -40.774 1.00 62.25 109 GLN A CA 1
ATOM 910 C C . GLN A 1 109 ? -7.234 9.420 -42.051 1.00 62.25 109 GLN A C 1
ATOM 912 O O . GLN A 1 109 ? -7.653 8.348 -42.484 1.00 62.25 109 GLN A O 1
ATOM 917 N N . THR A 1 110 ? -6.236 10.067 -42.642 1.00 59.34 110 THR A N 1
ATOM 918 C CA . THR A 1 110 ? -5.632 9.657 -43.907 1.00 59.34 110 THR A CA 1
ATOM 919 C C . THR A 1 110 ? -4.117 9.722 -43.787 1.00 59.34 110 THR A C 1
ATOM 921 O O . THR A 1 110 ? -3.594 10.814 -43.549 1.00 59.34 110 THR A O 1
ATOM 924 N N . PRO A 1 111 ? -3.386 8.615 -44.017 1.00 58.28 111 PRO A N 1
ATOM 925 C CA . PRO A 1 111 ? -1.995 8.734 -44.422 1.00 58.28 111 PRO A CA 1
ATOM 926 C C . PRO A 1 111 ? -1.986 9.671 -45.634 1.00 58.28 111 PRO A C 1
ATOM 928 O O . PRO A 1 111 ? -2.767 9.429 -46.562 1.00 58.28 111 PRO A O 1
ATOM 931 N N . PRO A 1 112 ? -1.181 10.744 -45.666 1.00 57.12 112 PRO A N 1
ATOM 932 C CA . PRO A 1 112 ? -0.979 11.460 -46.909 1.00 57.12 112 PRO A CA 1
ATOM 933 C C . PRO A 1 112 ? -0.301 10.475 -47.862 1.00 57.12 112 PRO A C 1
ATOM 935 O O . PRO A 1 112 ? 0.909 10.286 -47.810 1.00 57.12 112 PRO A O 1
ATOM 938 N N . LEU A 1 113 ? -1.096 9.798 -48.695 1.00 57.16 113 LEU A N 1
ATOM 939 C CA . LEU A 1 113 ? -0.612 8.759 -49.605 1.00 57.16 113 LEU A CA 1
ATOM 940 C C . LEU A 1 113 ? 0.461 9.304 -50.558 1.00 57.16 113 LEU A C 1
ATOM 942 O O . LEU A 1 113 ? 1.258 8.528 -51.063 1.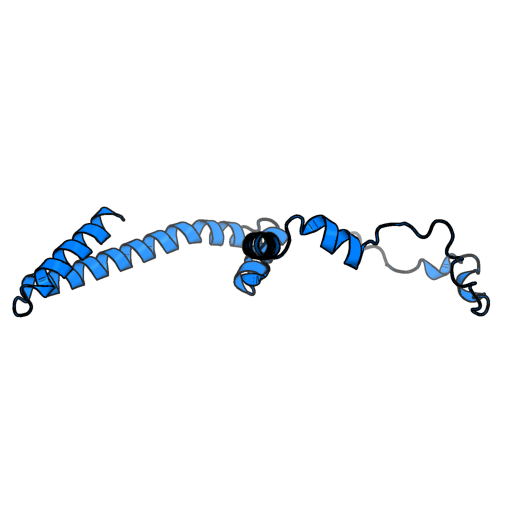00 57.16 113 LEU A O 1
ATOM 946 N N . PHE A 1 114 ? 0.517 10.623 -50.754 1.00 56.72 114 PHE A N 1
ATOM 947 C CA . PHE A 1 114 ? 1.487 11.305 -51.601 1.00 56.72 114 PHE A CA 1
ATOM 948 C C . PHE A 1 114 ? 1.706 12.755 -51.147 1.00 56.72 114 PHE A C 1
ATOM 950 O O . PHE A 1 114 ? 1.567 13.677 -51.945 1.00 56.72 114 PHE A O 1
ATOM 957 N N . ALA A 1 115 ? 2.033 13.005 -49.875 1.00 59.34 115 ALA A N 1
ATOM 958 C CA . ALA A 1 115 ? 2.754 14.249 -49.596 1.00 59.34 115 ALA A CA 1
ATOM 959 C C 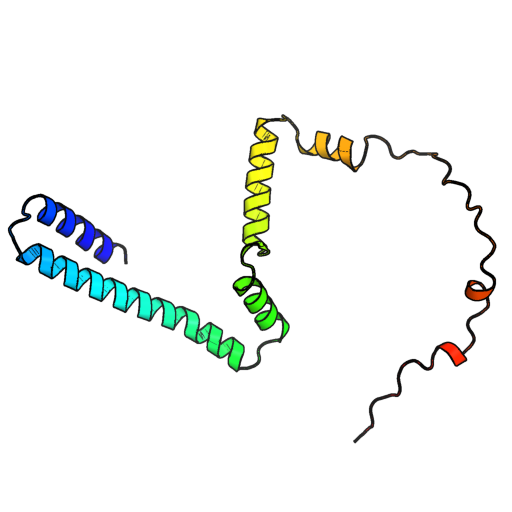. ALA A 1 115 ? 4.187 14.028 -50.100 1.00 59.34 115 ALA A C 1
ATOM 961 O O . ALA A 1 115 ? 4.860 13.147 -49.558 1.00 59.34 115 ALA A O 1
ATOM 962 N N . PRO A 1 116 ? 4.667 14.751 -51.131 1.00 67.56 116 PRO A N 1
ATOM 963 C CA . PRO A 1 116 ? 6.076 14.698 -51.475 1.00 67.56 116 PRO A CA 1
ATOM 964 C C . PRO A 1 116 ? 6.831 15.076 -50.205 1.00 67.56 116 PRO A C 1
ATOM 966 O O . PRO A 1 116 ? 6.590 16.149 -49.644 1.00 67.56 116 PRO A O 1
ATOM 969 N N . HIS A 1 117 ? 7.694 14.188 -49.706 1.00 64.56 117 HIS A N 1
ATOM 970 C CA . HIS A 1 117 ? 8.632 14.598 -48.673 1.00 64.56 117 HIS A CA 1
ATOM 971 C C . HIS A 1 117 ? 9.325 15.868 -49.174 1.00 64.56 117 HIS A C 1
ATOM 973 O O . HIS A 1 117 ? 9.674 15.917 -50.360 1.00 64.56 117 HIS A O 1
ATOM 979 N N . PRO A 1 118 ? 9.476 16.905 -48.329 1.00 74.00 118 PRO A N 1
ATOM 980 C CA . PRO A 1 118 ? 10.180 18.106 -48.742 1.00 74.00 118 PRO A CA 1
ATOM 981 C C . PRO A 1 118 ? 11.517 17.675 -49.341 1.00 74.00 118 PRO A C 1
ATOM 983 O O . PRO A 1 118 ? 12.260 16.906 -48.726 1.00 74.00 118 PRO A O 1
ATOM 986 N N . GLN A 1 119 ? 11.756 18.086 -50.586 1.00 74.88 119 GLN A N 1
ATOM 987 C CA . GLN A 1 119 ? 12.921 17.647 -51.335 1.00 74.88 119 GLN A CA 1
ATOM 988 C C . GLN A 1 119 ? 14.168 18.051 -50.545 1.00 74.88 119 GLN A C 1
ATOM 990 O O . GLN A 1 119 ? 14.314 19.199 -50.123 1.00 74.88 119 GLN A O 1
ATOM 995 N N . TYR A 1 120 ? 15.029 17.076 -50.257 1.00 75.94 120 TYR A N 1
ATOM 996 C CA . TYR A 1 120 ? 16.232 17.307 -49.472 1.00 75.94 120 TYR A CA 1
ATOM 997 C C . TYR A 1 120 ? 17.169 18.229 -50.260 1.00 75.94 120 TYR A C 1
ATOM 999 O O . TYR A 1 120 ? 17.776 17.815 -51.244 1.00 75.94 120 TYR A O 1
ATOM 1007 N N . HIS A 1 121 ? 17.255 19.491 -49.840 1.00 73.88 121 HIS A N 1
ATOM 1008 C CA . HIS A 1 121 ? 18.094 20.519 -50.465 1.00 73.88 121 HIS A CA 1
ATOM 1009 C C . HIS A 1 121 ? 19.384 20.800 -49.682 1.00 73.88 121 HIS A C 1
ATOM 1011 O O . HIS A 1 121 ? 20.030 21.822 -49.911 1.00 73.88 121 HIS A O 1
ATOM 1017 N N . ALA A 1 122 ? 19.766 19.942 -48.731 1.00 79.94 122 ALA A N 1
ATOM 1018 C CA . ALA A 1 122 ? 21.000 20.181 -47.995 1.00 79.94 122 ALA A CA 1
ATOM 1019 C C . ALA A 1 122 ? 22.232 19.885 -48.877 1.00 79.94 122 ALA A C 1
ATOM 1021 O O . ALA A 1 122 ? 22.160 19.030 -49.766 1.00 79.94 122 ALA A O 1
ATOM 1022 N N . PRO A 1 123 ? 23.370 20.562 -48.637 1.00 80.12 123 PRO A N 1
ATOM 1023 C CA . PRO A 1 123 ? 24.619 20.263 -49.326 1.00 80.12 123 PRO A CA 1
ATOM 1024 C C . PRO A 1 123 ? 25.021 18.790 -49.133 1.00 80.12 123 PRO A C 1
ATOM 1026 O O . PRO A 1 123 ? 24.855 18.267 -48.027 1.00 80.12 123 PRO A O 1
ATOM 1029 N N . PRO A 1 124 ? 25.573 18.121 -50.162 1.00 80.06 124 PRO A N 1
ATOM 1030 C CA . PRO A 1 124 ? 26.026 16.736 -50.049 1.00 80.06 124 PRO A CA 1
ATOM 1031 C C . PRO A 1 124 ? 27.073 16.594 -48.935 1.00 80.06 124 PRO A C 1
ATOM 1033 O O . PRO A 1 124 ? 28.034 17.367 -48.868 1.00 80.06 124 PRO A O 1
ATOM 1036 N N . ASN A 1 125 ? 26.891 15.611 -48.048 1.00 80.88 125 ASN A N 1
ATOM 1037 C CA . ASN A 1 125 ? 27.734 15.435 -46.868 1.00 80.88 125 ASN A CA 1
ATOM 1038 C C . ASN A 1 125 ? 28.882 14.456 -47.145 1.00 80.88 125 ASN A C 1
ATOM 1040 O O . ASN A 1 125 ? 28.934 13.345 -46.621 1.00 80.88 125 ASN A O 1
ATOM 1044 N N . SER A 1 126 ? 29.855 14.919 -47.931 1.00 77.25 126 SER A N 1
ATOM 1045 C CA . SER A 1 126 ? 31.014 14.129 -48.373 1.00 77.25 126 SER A CA 1
ATOM 1046 C C . SER A 1 126 ? 31.846 13.503 -47.247 1.00 77.25 126 SER A C 1
ATOM 1048 O O . SER A 1 126 ? 32.569 12.542 -47.491 1.00 77.25 126 SER A O 1
ATOM 1050 N N . LYS A 1 127 ? 31.754 14.024 -46.016 1.00 75.00 127 LYS A N 1
ATOM 1051 C CA . LYS A 1 127 ? 32.443 13.463 -44.845 1.00 75.00 127 LYS A CA 1
ATOM 1052 C C . LYS A 1 127 ? 31.761 12.214 -44.291 1.00 75.00 127 LYS A C 1
ATOM 1054 O O . LYS A 1 127 ? 32.462 11.321 -43.833 1.00 75.00 127 LYS A O 1
ATOM 1059 N N . LEU A 1 128 ? 30.426 12.168 -44.297 1.00 71.50 128 LEU A N 1
ATOM 1060 C CA . LEU A 1 128 ? 29.661 11.015 -43.805 1.00 71.50 128 LEU A CA 1
ATOM 1061 C C . LEU A 1 128 ? 29.462 9.949 -44.887 1.00 71.50 128 LEU A C 1
ATOM 1063 O O . LEU A 1 128 ? 29.337 8.775 -44.557 1.00 71.50 128 LEU A O 1
ATOM 1067 N N . ASP A 1 129 ? 29.470 10.357 -46.157 1.00 78.25 129 ASP A N 1
ATOM 1068 C CA . ASP A 1 129 ? 29.308 9.458 -47.305 1.00 78.25 129 ASP A CA 1
ATOM 1069 C C . ASP A 1 129 ? 30.629 8.789 -47.740 1.00 78.25 129 ASP A C 1
ATOM 1071 O O . ASP A 1 129 ? 30.644 7.941 -48.634 1.00 78.25 129 ASP A O 1
ATOM 1075 N N . ALA A 1 130 ? 31.758 9.163 -47.126 1.00 79.25 130 ALA A N 1
ATOM 1076 C CA . ALA A 1 130 ? 33.038 8.507 -47.362 1.00 79.25 130 ALA A CA 1
ATOM 1077 C C . ALA A 1 130 ? 33.031 7.079 -46.778 1.00 79.25 130 ALA A C 1
ATOM 1079 O O . ALA A 1 130 ? 32.483 6.855 -45.697 1.00 79.25 130 ALA A O 1
ATOM 1080 N N . PRO A 1 131 ? 33.659 6.094 -47.450 1.00 77.62 131 PRO A N 1
ATOM 1081 C CA . PRO A 1 131 ? 33.776 4.747 -46.909 1.00 77.62 131 PRO A CA 1
ATOM 1082 C C . PRO A 1 131 ? 34.498 4.782 -45.558 1.00 77.62 131 PRO A C 1
ATOM 1084 O O . PRO A 1 131 ? 35.580 5.361 -45.428 1.00 77.62 131 PRO A O 1
ATOM 1087 N N . PHE A 1 132 ? 33.896 4.142 -44.554 1.00 68.31 132 PHE A N 1
ATOM 1088 C CA . PHE A 1 132 ? 34.473 4.026 -43.220 1.00 68.31 132 PHE A CA 1
ATOM 1089 C C . PHE A 1 132 ? 35.879 3.417 -43.314 1.00 68.31 1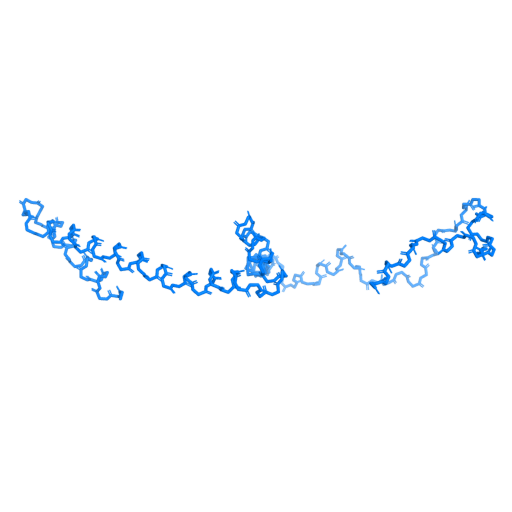32 PHE A C 1
ATOM 1091 O O . PHE A 1 132 ? 36.090 2.342 -43.880 1.00 68.31 132 PHE A O 1
ATOM 1098 N N . THR A 1 133 ? 36.868 4.119 -42.769 1.00 69.12 133 THR A N 1
ATOM 1099 C CA . THR A 1 133 ? 38.243 3.619 -42.688 1.00 69.12 133 THR A CA 1
ATOM 1100 C C . THR A 1 133 ? 38.439 2.979 -41.316 1.00 69.12 133 THR A C 1
ATOM 1102 O O . THR A 1 133 ? 38.002 3.529 -40.311 1.00 69.12 133 THR A O 1
ATOM 1105 N N . LYS A 1 134 ? 39.126 1.828 -41.247 1.00 62.22 134 LYS A N 1
ATOM 1106 C CA . LYS A 1 134 ? 39.347 1.022 -40.019 1.00 62.22 134 LYS A CA 1
ATOM 1107 C C . LYS A 1 134 ? 39.980 1.775 -38.830 1.00 62.22 134 LYS A C 1
ATOM 1109 O O . LYS A 1 134 ? 40.093 1.207 -37.753 1.00 62.22 134 LYS A O 1
ATOM 1114 N N . ALA A 1 135 ? 40.413 3.020 -39.020 1.00 59.06 135 ALA A N 1
ATOM 1115 C CA . ALA A 1 135 ? 40.937 3.889 -37.973 1.00 59.06 135 ALA A CA 1
ATOM 1116 C C . ALA A 1 135 ? 39.847 4.464 -37.043 1.00 59.06 135 ALA A C 1
ATOM 1118 O O . ALA A 1 135 ? 40.161 4.789 -35.901 1.00 59.06 135 ALA A O 1
ATOM 1119 N N . ASP A 1 136 ? 38.584 4.529 -37.480 1.00 57.91 136 ASP A N 1
ATOM 1120 C CA . ASP A 1 136 ? 37.467 5.035 -36.659 1.00 57.91 136 ASP A CA 1
ATOM 1121 C C . ASP A 1 136 ? 36.860 3.974 -35.714 1.00 57.91 136 ASP A C 1
ATOM 1123 O O . ASP A 1 136 ? 35.984 4.286 -34.911 1.00 57.91 136 ASP A O 1
ATOM 1127 N N . ASP A 1 137 ? 37.347 2.726 -35.759 1.00 55.75 137 ASP A N 1
ATOM 1128 C CA . ASP A 1 137 ? 36.874 1.603 -34.924 1.00 55.75 137 ASP A CA 1
ATOM 1129 C C . ASP A 1 137 ? 37.721 1.391 -33.645 1.00 55.75 137 ASP A C 1
ATOM 1131 O O . ASP A 1 137 ? 37.486 0.479 -32.850 1.00 55.75 137 ASP A O 1
ATOM 1135 N N . TYR A 1 138 ? 38.712 2.251 -33.373 1.00 55.84 138 TYR A N 1
ATOM 1136 C CA . TYR A 1 138 ? 39.535 2.161 -32.155 1.00 55.84 138 TYR A CA 1
ATOM 1137 C C . TYR A 1 138 ? 38.881 2.873 -30.967 1.00 55.84 138 TYR A C 1
ATOM 1139 O O . TYR A 1 138 ? 39.422 3.803 -30.373 1.00 55.84 138 TYR A O 1
ATOM 1147 N N . GLY A 1 139 ? 37.690 2.398 -30.614 1.00 63.16 139 GLY A N 1
ATOM 1148 C CA . GLY A 1 139 ? 36.846 2.958 -29.567 1.00 63.16 139 GLY A CA 1
ATOM 1149 C C . GLY A 1 139 ? 36.661 2.087 -28.326 1.00 63.16 139 GLY A C 1
ATOM 1150 O O . GLY A 1 139 ? 35.672 2.307 -27.640 1.00 63.16 139 GLY A O 1
ATOM 1151 N N . ARG A 1 140 ? 37.528 1.105 -28.014 1.00 61.69 140 ARG A N 1
ATOM 1152 C CA . ARG A 1 140 ? 37.646 0.502 -26.660 1.00 61.69 140 ARG A CA 1
ATOM 1153 C C . ARG A 1 140 ? 38.844 -0.467 -26.565 1.00 61.69 140 ARG A C 1
ATOM 1155 O O . ARG A 1 140 ? 38.820 -1.492 -27.243 1.00 61.69 140 ARG A O 1
ATOM 1162 N N . PRO A 1 141 ? 39.855 -0.239 -25.704 1.00 65.50 141 PRO A N 1
ATOM 1163 C CA . PRO A 1 141 ? 40.848 -1.273 -25.413 1.00 65.50 141 PRO A CA 1
ATOM 1164 C C . PRO A 1 141 ? 40.190 -2.452 -24.663 1.00 65.50 141 PRO A C 1
ATOM 1166 O O . PRO A 1 141 ? 39.344 -2.221 -23.790 1.00 65.50 141 PRO A O 1
ATOM 1169 N N . PRO A 1 142 ? 40.536 -3.714 -24.984 1.00 66.38 142 PRO A N 1
ATOM 1170 C CA . PRO A 1 142 ? 40.002 -4.877 -24.279 1.00 66.38 142 PRO A CA 1
ATOM 1171 C C . PRO A 1 142 ? 40.491 -4.901 -22.818 1.00 66.38 142 PRO A C 1
ATOM 1173 O O . PRO A 1 142 ? 41.614 -4.470 -22.549 1.00 66.38 142 PRO A O 1
ATOM 1176 N N . PRO A 1 143 ? 39.677 -5.393 -21.862 1.00 66.06 143 PRO A N 1
ATOM 1177 C CA . PRO A 1 143 ? 40.071 -5.426 -20.457 1.00 66.06 143 PRO A CA 1
ATOM 1178 C C . PRO A 1 143 ? 41.293 -6.339 -20.251 1.00 66.06 143 PRO A C 1
ATOM 1180 O O . PRO A 1 143 ? 41.403 -7.369 -20.928 1.00 66.06 143 PRO A O 1
ATOM 1183 N N . PRO A 1 144 ? 42.205 -5.983 -19.325 1.00 62.47 144 PRO A N 1
ATOM 1184 C CA . PRO A 1 144 ? 43.406 -6.767 -19.069 1.00 62.47 144 PRO A CA 1
ATOM 1185 C C . PRO A 1 144 ? 43.023 -8.162 -18.568 1.00 62.47 144 PRO A C 1
ATOM 1187 O O . PRO A 1 144 ? 42.228 -8.306 -17.637 1.00 62.47 144 PRO A O 1
ATOM 1190 N N . LYS A 1 145 ? 43.581 -9.190 -19.214 1.00 58.00 145 LYS A N 1
ATOM 1191 C CA . LYS A 1 145 ? 43.490 -10.575 -18.745 1.00 58.00 145 LYS A CA 1
ATOM 1192 C C . LYS A 1 145 ? 44.415 -10.730 -17.536 1.00 58.00 145 LYS A C 1
ATOM 1194 O O . LYS A 1 145 ? 45.563 -10.295 -17.605 1.00 58.00 145 LYS A O 1
ATOM 1199 N N . SER A 1 146 ? 43.865 -11.281 -16.454 1.00 60.22 146 SER A N 1
ATOM 1200 C CA . SER A 1 146 ? 44.578 -11.678 -15.234 1.00 60.22 146 SER A CA 1
ATOM 1201 C C . SER A 1 146 ? 45.665 -12.708 -15.506 1.00 60.22 146 SER A C 1
ATOM 1203 O O . SER A 1 146 ? 45.465 -13.526 -16.434 1.00 60.22 146 SER A O 1
#

Sequence (146 aa):
MVHLREALSSLTRRWKKQRYNRRPHLRIAHLKQDVEKYAHNLHNARWQPVCDCLHNGTSLKRTWNLFRHLVDPTTTKAETTSRLVTLAHNLSNFFPNPLDTLRDIYIGQTPPLFAPHPQYHAPPNSKLDAPFTKADDYGRPPPPKS

Radius of gyration: 32.08 Å; chains: 1; bounding box: 66×32×85 Å

Organism: Haemaphysalis longicornis (NCBI:txid44386)

pLDDT: mean 79.37, std 11.02, range [55.75, 94.56]

Secondary structure (DSSP, 8-state):
-HHHHHHHHHHHHHHHH-TT-HHHHHHHHHHHHHHHHHHHHHHHHHHHHHHHHHHTT--HHHHHHHHHHHH-GGGSHHHHHHHHHHHHHHHHHH-S-HHHHHHHHHT-SS--TT-PPPP--SPP-TTTSSPPPGGGG---PPPPP-

Foldseek 3Di:
DVVLVVVLVVLVVVCVVVVVDCVSVVVNVVSVVVVVVVVVVVVCVVCVVVVVCVVVDDDPVVVVVVVCCVVPVCPDPVNVVVVVVVVVVVQVVVDVDSVVVVCCVPVNPDDPPDPPDDPPPDDDPCPVPDPDDPVVVPPDDDDDDD